Protein AF-A0A531JEF7-F1 (afdb_monomer)

Radius of gyration: 20.05 Å; Cα contacts (8 Å, |Δi|>4): 48; chains: 1; bounding box: 40×39×53 Å

pLDDT: mean 87.54, std 6.0, range [68.81, 95.94]

Structure (mmCIF, N/CA/C/O backbone):
data_AF-A0A531JEF7-F1
#
_entry.id   AF-A0A531JEF7-F1
#
loop_
_atom_site.group_PDB
_atom_site.id
_atom_site.type_symbol
_atom_site.label_atom_id
_atom_site.label_alt_id
_atom_site.label_comp_id
_atom_site.label_asym_id
_atom_site.label_entity_id
_atom_site.label_seq_id
_atom_site.pdbx_PDB_ins_code
_atom_site.Cartn_x
_atom_site.Cartn_y
_atom_site.Cartn_z
_atom_site.occupancy
_atom_site.B_iso_or_equiv
_atom_site.auth_seq_id
_atom_site.auth_comp_id
_atom_site.auth_asym_id
_atom_site.auth_atom_id
_atom_site.pdbx_PDB_model_num
ATOM 1 N N . ALA A 1 1 ? 10.998 -17.006 10.358 1.00 68.81 1 ALA A N 1
ATOM 2 C CA . ALA A 1 1 ? 11.326 -17.103 8.916 1.00 68.81 1 ALA A CA 1
ATOM 3 C C . ALA A 1 1 ? 11.883 -18.478 8.525 1.00 68.81 1 ALA A C 1
ATOM 5 O O . ALA A 1 1 ? 11.243 -19.168 7.750 1.00 68.81 1 ALA A O 1
ATOM 6 N N . TRP A 1 2 ? 13.007 -18.945 9.084 1.00 76.06 2 TRP A N 1
ATOM 7 C CA . TRP A 1 2 ? 13.580 -20.248 8.691 1.00 76.06 2 TRP A CA 1
ATOM 8 C C . TRP A 1 2 ? 12.638 -21.450 8.933 1.00 76.06 2 TRP A C 1
ATOM 10 O O . TRP A 1 2 ? 12.487 -22.299 8.061 1.00 76.06 2 TRP A O 1
ATOM 20 N N . GLY A 1 3 ? 11.893 -21.456 10.048 1.00 79.69 3 GLY A N 1
ATOM 21 C CA . GLY A 1 3 ? 10.899 -22.501 10.338 1.00 79.69 3 GLY A CA 1
ATOM 22 C C . GLY A 1 3 ? 9.720 -22.566 9.354 1.00 79.69 3 GLY A C 1
ATOM 23 O O . GLY A 1 3 ? 9.221 -23.651 9.081 1.00 79.69 3 GLY A O 1
ATOM 24 N N . THR A 1 4 ? 9.299 -21.439 8.762 1.00 82.94 4 THR A N 1
ATOM 25 C CA . THR A 1 4 ? 8.241 -21.447 7.734 1.00 82.94 4 THR A CA 1
ATOM 26 C C . THR A 1 4 ? 8.761 -21.961 6.394 1.00 82.94 4 THR A C 1
ATOM 28 O O . THR A 1 4 ? 8.029 -22.662 5.707 1.00 82.94 4 THR A O 1
ATOM 31 N N . ALA A 1 5 ? 10.028 -21.695 6.049 1.00 78.00 5 ALA A N 1
ATOM 32 C CA . ALA A 1 5 ? 10.642 -22.253 4.840 1.00 78.00 5 ALA A CA 1
ATOM 33 C C . ALA A 1 5 ? 10.749 -23.783 4.891 1.00 78.00 5 ALA A C 1
ATOM 35 O O . ALA A 1 5 ? 10.458 -24.444 3.899 1.00 78.00 5 ALA A O 1
ATOM 36 N N . LEU A 1 6 ? 11.093 -24.350 6.053 1.00 83.44 6 LEU A N 1
ATOM 37 C CA . LEU A 1 6 ? 11.105 -25.805 6.260 1.00 83.44 6 LEU A CA 1
ATOM 38 C C . LEU A 1 6 ? 9.705 -26.430 6.140 1.00 83.44 6 LEU A C 1
ATOM 40 O O . LEU A 1 6 ? 9.577 -27.583 5.744 1.00 83.44 6 LEU A O 1
ATOM 44 N N . ALA A 1 7 ? 8.659 -25.659 6.446 1.00 85.94 7 ALA A N 1
ATOM 45 C CA . ALA A 1 7 ? 7.262 -26.067 6.325 1.00 85.94 7 ALA A CA 1
ATOM 46 C C . ALA A 1 7 ? 6.657 -25.819 4.925 1.00 85.94 7 ALA A C 1
ATOM 48 O O . ALA A 1 7 ? 5.459 -26.018 4.741 1.00 85.94 7 ALA A O 1
ATOM 49 N N . GLY A 1 8 ? 7.447 -25.352 3.946 1.00 84.94 8 GLY A N 1
ATOM 50 C CA . GLY A 1 8 ? 6.966 -25.027 2.595 1.00 84.94 8 GLY A CA 1
ATOM 51 C C . GLY A 1 8 ? 6.112 -23.754 2.507 1.00 84.94 8 GLY A C 1
ATOM 52 O O . GLY A 1 8 ? 5.458 -23.513 1.496 1.00 84.94 8 GLY A O 1
ATOM 53 N N . LEU A 1 9 ? 6.104 -22.929 3.556 1.00 86.69 9 LEU A N 1
ATOM 54 C CA . LEU A 1 9 ? 5.326 -21.693 3.639 1.00 86.69 9 LEU A CA 1
ATOM 55 C C . LEU A 1 9 ? 6.165 -20.478 3.196 1.00 86.69 9 LEU A C 1
ATOM 57 O O . LEU A 1 9 ? 7.391 -20.479 3.362 1.00 86.69 9 LEU A O 1
ATOM 61 N N . PRO A 1 10 ? 5.536 -19.392 2.697 1.00 90.38 10 PRO A N 1
ATOM 62 C CA . PRO A 1 10 ? 6.256 -18.192 2.285 1.00 90.38 10 PRO A CA 1
ATOM 63 C C . PRO A 1 10 ? 7.115 -17.622 3.417 1.00 90.38 10 PRO A C 1
ATOM 65 O O . PRO A 1 10 ? 6.643 -17.419 4.536 1.00 90.38 10 PRO A O 1
ATOM 68 N N . MET A 1 11 ? 8.367 -17.273 3.116 1.00 88.81 11 MET A N 1
ATOM 69 C CA . MET A 1 11 ? 9.278 -16.634 4.078 1.00 88.81 11 MET A CA 1
ATOM 70 C C . MET A 1 11 ? 8.690 -15.354 4.695 1.00 88.81 11 MET A C 1
ATOM 72 O O . MET A 1 11 ? 8.932 -15.071 5.870 1.00 88.81 11 MET A O 1
ATOM 76 N N . ALA A 1 12 ? 7.863 -14.629 3.933 1.00 88.19 12 ALA A N 1
ATOM 77 C CA . ALA A 1 12 ? 7.143 -13.444 4.394 1.00 88.19 12 ALA A CA 1
ATOM 78 C C . ALA A 1 12 ? 6.217 -13.732 5.590 1.00 88.19 12 ALA A C 1
ATOM 80 O O . ALA A 1 12 ? 6.169 -12.939 6.527 1.00 88.19 12 ALA A O 1
ATOM 81 N N . LEU A 1 13 ? 5.551 -14.894 5.618 1.00 88.25 13 LEU A N 1
ATOM 82 C CA . LEU A 1 13 ? 4.690 -15.301 6.733 1.00 88.25 13 LEU A CA 1
ATOM 83 C C . LEU A 1 13 ? 5.503 -15.476 8.022 1.00 88.25 13 LEU A C 1
ATOM 85 O O . LEU A 1 13 ? 5.105 -15.021 9.092 1.00 88.25 13 LEU A O 1
ATOM 89 N N . GLY A 1 14 ? 6.685 -16.087 7.919 1.00 88.81 14 GLY A N 1
ATOM 90 C CA . GLY A 1 14 ? 7.574 -16.278 9.061 1.00 88.81 14 GLY A CA 1
ATOM 91 C C . GLY A 1 14 ? 8.260 -15.001 9.548 1.00 88.81 14 GLY A C 1
ATOM 92 O O . GLY A 1 14 ? 8.764 -15.000 10.670 1.00 88.81 14 GLY A O 1
ATOM 93 N N . ALA A 1 15 ? 8.334 -13.953 8.725 1.00 89.38 15 ALA A N 1
ATOM 94 C CA . ALA A 1 15 ? 8.770 -12.618 9.134 1.00 89.38 15 ALA A CA 1
ATOM 95 C C . ALA A 1 15 ? 7.622 -11.841 9.801 1.00 89.38 15 ALA A C 1
ATOM 97 O O . ALA A 1 15 ? 7.820 -11.230 10.849 1.00 89.38 15 ALA A O 1
ATOM 98 N N . PHE A 1 16 ? 6.407 -11.945 9.254 1.00 89.25 16 PHE A N 1
ATOM 99 C CA . PHE A 1 16 ? 5.193 -11.382 9.844 1.00 89.25 16 PHE A CA 1
ATOM 100 C C . PHE A 1 16 ? 4.929 -11.931 11.253 1.00 89.25 16 PHE A C 1
ATOM 102 O O . PHE A 1 16 ? 4.719 -11.160 12.186 1.00 89.25 16 PHE A O 1
ATOM 109 N N . LEU A 1 17 ? 5.028 -13.252 11.437 1.00 89.88 17 LEU A N 1
ATOM 110 C CA . LEU A 1 17 ? 4.825 -13.890 12.739 1.00 89.88 17 LEU A CA 1
ATOM 111 C C . LEU A 1 17 ? 5.865 -13.443 13.780 1.00 89.88 17 LEU A C 1
ATOM 113 O O . LEU A 1 17 ? 5.511 -13.178 14.924 1.00 89.88 17 LEU A O 1
ATOM 117 N N . ALA A 1 18 ? 7.133 -13.303 13.382 1.00 88.44 18 ALA A N 1
ATOM 118 C CA . ALA A 1 18 ? 8.172 -12.769 14.263 1.00 88.44 18 ALA A CA 1
ATOM 119 C C . ALA A 1 18 ? 7.847 -11.329 14.698 1.00 88.44 18 ALA A C 1
ATOM 121 O O . ALA A 1 18 ? 7.966 -10.999 15.876 1.00 88.44 18 ALA A O 1
ATOM 122 N N . GLY A 1 19 ? 7.360 -10.502 13.768 1.00 86.75 19 GLY A N 1
ATOM 123 C CA . GLY A 1 19 ? 6.875 -9.154 14.064 1.00 86.75 19 GLY A CA 1
ATOM 124 C C . GLY A 1 19 ? 5.711 -9.138 15.059 1.00 86.75 19 GLY A C 1
ATOM 125 O O . GLY A 1 19 ? 5.724 -8.332 15.984 1.00 86.75 19 GLY A O 1
ATOM 126 N N . LEU A 1 20 ? 4.745 -10.056 14.928 1.00 89.06 20 LEU A N 1
ATOM 127 C CA . LEU A 1 20 ? 3.636 -10.199 15.881 1.00 89.06 20 LEU A CA 1
ATOM 128 C C . LEU A 1 20 ? 4.118 -10.573 17.288 1.00 89.06 20 LEU A C 1
ATOM 130 O O . LEU A 1 20 ? 3.641 -10.001 18.265 1.00 89.06 20 LEU A O 1
ATOM 134 N N . MET A 1 21 ? 5.077 -11.496 17.398 1.00 88.06 21 MET A N 1
ATOM 135 C CA . MET A 1 21 ? 5.645 -11.877 18.695 1.00 88.06 21 MET A CA 1
ATOM 136 C C . MET A 1 21 ? 6.394 -10.712 19.354 1.00 88.06 21 MET A C 1
ATOM 138 O O . MET A 1 21 ? 6.258 -10.495 20.554 1.00 88.06 21 MET A O 1
ATOM 142 N N . LEU A 1 22 ? 7.141 -9.928 18.571 1.00 85.94 22 LEU A N 1
ATOM 143 C CA . LEU A 1 22 ? 7.885 -8.759 19.053 1.00 85.94 22 LEU A CA 1
ATOM 144 C C . LEU A 1 22 ? 6.960 -7.598 19.448 1.00 85.94 22 LEU A C 1
ATOM 146 O O . LEU A 1 22 ? 7.253 -6.875 20.403 1.00 85.94 22 LEU A O 1
ATOM 150 N N . ALA A 1 23 ? 5.823 -7.443 18.763 1.00 83.44 23 ALA A N 1
ATOM 151 C CA . ALA A 1 23 ? 4.853 -6.382 19.022 1.00 83.44 23 ALA A CA 1
ATOM 152 C C . ALA A 1 23 ? 4.213 -6.460 20.422 1.00 83.44 23 ALA A C 1
ATOM 154 O O . ALA A 1 23 ? 3.787 -5.435 20.946 1.00 83.44 23 ALA A O 1
ATOM 155 N N . GLY A 1 24 ? 4.160 -7.642 21.042 1.00 80.25 24 GLY A N 1
ATOM 156 C CA . GLY A 1 24 ? 3.622 -7.829 22.396 1.00 80.25 24 GLY A CA 1
ATOM 157 C C . GLY A 1 24 ? 4.616 -7.571 23.533 1.00 80.25 24 GLY A C 1
ATOM 158 O O . GLY A 1 24 ? 4.244 -7.703 24.694 1.00 80.25 24 GLY A O 1
ATOM 159 N N . THR A 1 25 ? 5.874 -7.244 23.227 1.00 88.50 25 THR A N 1
ATOM 160 C CA . THR A 1 25 ? 6.937 -7.099 24.235 1.00 88.50 25 THR A CA 1
ATOM 161 C C . THR A 1 25 ? 7.099 -5.654 24.716 1.00 88.50 25 THR A C 1
ATOM 163 O O . THR A 1 25 ? 6.749 -4.704 24.012 1.00 88.50 25 THR A O 1
ATOM 166 N N . GLU A 1 26 ? 7.708 -5.479 25.892 1.00 84.81 26 GLU A N 1
ATOM 167 C CA . GLU A 1 26 ? 8.114 -4.173 26.451 1.00 84.81 26 GLU A CA 1
ATOM 168 C C . GLU A 1 26 ? 8.987 -3.362 25.466 1.00 84.81 26 GLU A C 1
ATOM 170 O O . GLU A 1 26 ? 8.962 -2.132 25.451 1.00 84.81 26 GLU A O 1
ATOM 175 N N . TYR A 1 27 ? 9.703 -4.051 24.570 1.00 82.94 27 TYR A N 1
ATOM 176 C CA . TYR A 1 27 ? 10.592 -3.466 23.565 1.00 82.94 27 TYR A CA 1
ATOM 177 C C . TYR A 1 27 ? 9.881 -2.966 22.300 1.00 82.94 27 TYR A C 1
ATOM 179 O O . TYR A 1 27 ? 10.541 -2.415 21.419 1.00 82.94 27 TYR A O 1
ATOM 187 N N . ARG A 1 28 ? 8.549 -3.097 22.187 1.00 83.19 28 ARG A N 1
ATOM 188 C CA . ARG A 1 28 ? 7.769 -2.661 21.010 1.00 83.19 28 ARG A CA 1
ATOM 189 C C . ARG A 1 28 ? 8.139 -1.253 20.536 1.00 83.19 28 ARG A C 1
ATOM 191 O O . ARG A 1 28 ? 8.329 -1.045 19.343 1.00 83.19 28 ARG A O 1
ATOM 198 N N . HIS A 1 29 ? 8.219 -0.293 21.458 1.00 84.62 29 HIS A N 1
ATOM 199 C CA . HIS A 1 29 ? 8.468 1.109 21.108 1.00 84.62 29 HIS A CA 1
ATOM 200 C C . HIS A 1 29 ? 9.887 1.340 20.580 1.00 84.62 29 HIS A C 1
ATOM 202 O O . HIS A 1 29 ? 10.064 2.120 19.646 1.00 84.62 29 HIS A O 1
ATOM 208 N N . GLN A 1 30 ? 10.880 0.647 21.144 1.00 86.69 30 GLN A N 1
ATOM 209 C CA . GLN A 1 30 ? 12.266 0.706 20.670 1.00 86.69 30 GLN A CA 1
ATOM 210 C C . GLN A 1 30 ? 12.383 0.071 19.283 1.00 86.69 30 GLN A C 1
ATOM 212 O O . GLN A 1 30 ? 12.869 0.706 18.355 1.00 86.69 30 GLN A O 1
ATOM 217 N N . ILE A 1 31 ? 11.799 -1.11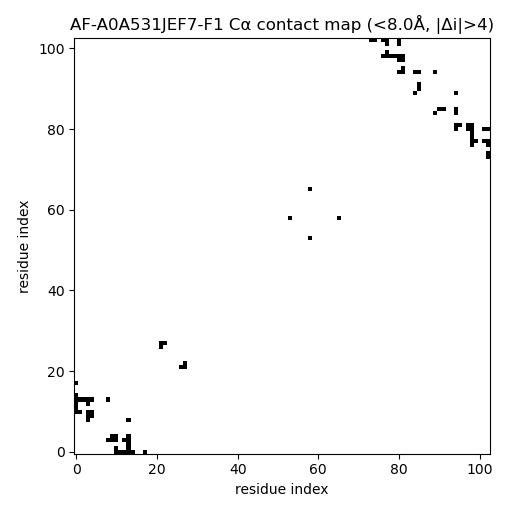4 19.099 1.00 86.56 31 ILE A N 1
ATOM 218 C CA . ILE A 1 31 ? 11.774 -1.807 17.806 1.00 86.56 31 ILE A CA 1
ATOM 219 C C . ILE A 1 31 ? 11.064 -0.964 16.736 1.00 86.56 31 ILE A C 1
ATOM 221 O O . ILE A 1 31 ? 11.502 -0.900 15.590 1.00 86.56 31 ILE A O 1
ATOM 225 N N . GLU A 1 32 ? 9.970 -0.285 17.084 1.00 85.44 32 GLU A N 1
ATOM 226 C CA . GLU A 1 32 ? 9.282 0.604 16.149 1.00 85.44 32 GLU A CA 1
ATOM 227 C C . GLU A 1 32 ? 10.156 1.801 15.752 1.00 85.44 32 GLU A C 1
ATOM 229 O O . GLU A 1 32 ? 10.186 2.165 14.576 1.00 85.44 32 GLU A O 1
ATOM 234 N N . ALA A 1 33 ? 10.867 2.414 16.704 1.00 89.12 33 ALA A N 1
ATOM 235 C CA . ALA A 1 33 ? 11.804 3.501 16.422 1.00 89.12 33 ALA A CA 1
ATOM 236 C C . ALA A 1 33 ? 12.939 3.048 15.487 1.00 89.12 33 ALA A C 1
ATOM 238 O O . ALA A 1 33 ? 13.252 3.760 14.533 1.00 89.12 33 ALA A O 1
ATOM 239 N N . ASP A 1 34 ? 13.459 1.838 15.687 1.00 89.75 34 ASP A N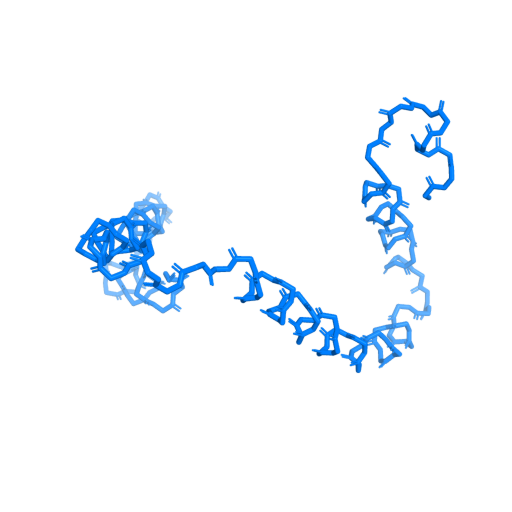 1
ATOM 240 C CA . ASP A 1 34 ? 14.551 1.274 14.890 1.00 89.75 34 ASP A CA 1
ATOM 241 C C . ASP A 1 34 ? 14.110 0.862 13.472 1.00 89.75 34 ASP A C 1
ATOM 243 O O . ASP A 1 34 ? 14.865 1.002 12.509 1.00 89.75 34 ASP A O 1
ATOM 247 N N . ILE A 1 35 ? 12.869 0.386 13.297 1.0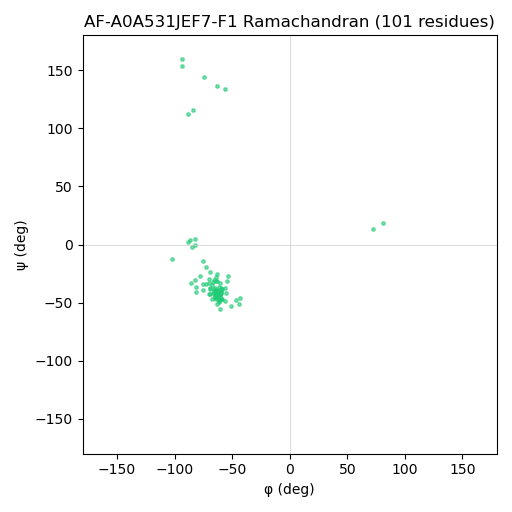0 88.88 35 ILE A N 1
ATOM 248 C CA . ILE A 1 35 ? 12.341 -0.057 11.989 1.00 88.88 35 ILE A CA 1
ATOM 249 C C . ILE A 1 35 ? 11.829 1.109 11.133 1.00 88.88 35 ILE A C 1
ATOM 251 O O . ILE A 1 35 ? 11.880 1.035 9.900 1.00 88.88 35 ILE A O 1
ATOM 255 N N . ARG A 1 36 ? 11.325 2.190 11.746 1.00 88.62 36 ARG A N 1
ATOM 256 C CA . ARG A 1 36 ? 10.853 3.396 11.035 1.00 88.62 36 ARG A CA 1
ATOM 257 C C . ARG A 1 36 ? 11.790 3.860 9.905 1.00 88.62 36 ARG A C 1
ATOM 259 O O . ARG A 1 36 ? 11.280 4.023 8.794 1.00 88.62 36 ARG A O 1
ATOM 266 N N . PRO A 1 37 ? 13.112 4.038 10.112 1.00 88.44 37 PRO A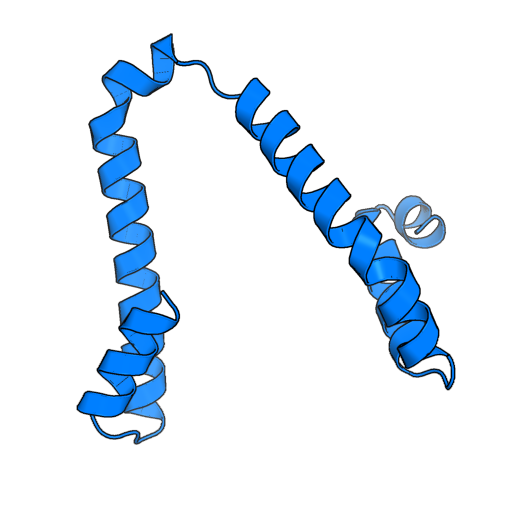 N 1
ATOM 267 C CA . PRO A 1 37 ? 14.014 4.470 9.042 1.00 88.44 37 PRO A CA 1
ATOM 268 C C . PRO A 1 37 ? 14.135 3.438 7.911 1.00 88.44 37 PRO A C 1
ATOM 270 O O . PRO A 1 37 ? 14.146 3.802 6.736 1.00 88.44 37 PRO A O 1
ATOM 273 N N . VAL A 1 38 ? 14.143 2.142 8.237 1.00 91.06 38 VAL A N 1
ATOM 274 C CA . VAL A 1 38 ? 14.257 1.059 7.247 1.00 91.06 38 VAL A CA 1
ATOM 275 C C . VAL A 1 38 ? 13.019 0.982 6.356 1.00 91.06 38 VAL A C 1
ATOM 277 O O . VAL A 1 38 ? 13.137 0.707 5.163 1.00 91.06 38 VAL A O 1
ATOM 280 N N . ARG A 1 39 ? 11.828 1.276 6.891 1.00 89.62 39 ARG A N 1
ATOM 281 C CA . ARG A 1 39 ? 10.576 1.266 6.117 1.00 89.62 39 ARG A CA 1
ATOM 282 C C . ARG A 1 39 ? 10.647 2.179 4.892 1.00 89.62 39 ARG A C 1
ATOM 284 O O . ARG A 1 39 ? 10.192 1.782 3.824 1.00 89.62 39 ARG A O 1
ATOM 291 N N . GLY A 1 40 ? 11.232 3.369 5.038 1.00 90.69 40 GLY A N 1
ATOM 292 C CA . GLY A 1 40 ? 11.408 4.306 3.927 1.00 90.69 40 GLY A CA 1
ATOM 293 C C . GLY A 1 40 ? 12.344 3.758 2.849 1.00 90.69 40 GLY A C 1
ATOM 294 O O . GLY A 1 40 ? 12.015 3.798 1.666 1.00 90.69 40 GLY A O 1
ATOM 295 N N . VAL A 1 41 ? 13.471 3.171 3.262 1.00 94.81 41 VAL A N 1
ATOM 296 C CA . VAL A 1 41 ? 14.448 2.556 2.346 1.00 94.81 41 VAL A CA 1
ATOM 297 C C . VAL A 1 41 ? 13.840 1.365 1.603 1.00 94.81 41 VAL A C 1
ATOM 299 O O . VAL A 1 41 ? 13.983 1.267 0.388 1.00 94.81 41 VAL A O 1
ATOM 302 N N . LEU A 1 42 ? 13.120 0.484 2.305 1.00 93.12 42 LEU A N 1
ATOM 303 C CA . LEU A 1 42 ? 12.448 -0.671 1.703 1.00 93.12 42 LEU A CA 1
A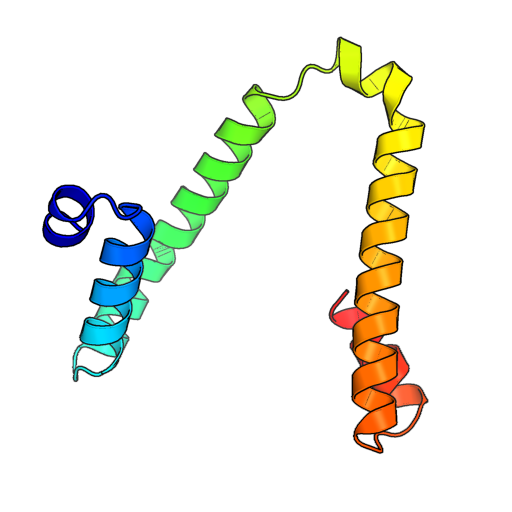TOM 304 C C . LEU A 1 42 ? 11.372 -0.250 0.702 1.00 93.12 42 LEU A C 1
ATOM 306 O O . LEU A 1 42 ? 11.265 -0.854 -0.362 1.00 93.12 42 LEU A O 1
ATOM 310 N N . LEU A 1 43 ? 10.603 0.795 1.017 1.00 93.88 43 LEU A N 1
ATOM 311 C CA . LEU A 1 43 ? 9.610 1.349 0.101 1.00 93.88 43 LEU A CA 1
ATOM 312 C C . LEU A 1 43 ? 10.279 1.931 -1.154 1.00 93.88 43 LEU A C 1
ATOM 314 O O . LEU A 1 43 ? 9.836 1.660 -2.267 1.00 93.88 43 LEU A O 1
ATOM 318 N N . GLY A 1 44 ? 11.382 2.668 -0.987 1.00 94.19 44 GLY A N 1
ATOM 319 C CA . GLY A 1 44 ? 12.184 3.168 -2.104 1.00 94.19 44 GLY A CA 1
ATOM 320 C C . GLY A 1 44 ? 12.729 2.038 -2.980 1.00 94.19 44 GLY A C 1
ATOM 321 O O . GLY A 1 44 ? 12.572 2.070 -4.196 1.00 94.19 44 GLY A O 1
ATOM 322 N N . LEU A 1 45 ? 13.296 0.995 -2.370 1.00 94.62 45 LEU A N 1
ATOM 323 C CA . LEU A 1 45 ? 13.817 -0.173 -3.082 1.00 94.62 45 LEU A CA 1
ATOM 324 C C . LEU A 1 45 ? 12.716 -0.940 -3.828 1.00 94.62 45 LEU A C 1
ATOM 326 O O . LEU A 1 45 ? 12.938 -1.397 -4.949 1.00 94.62 45 LEU A O 1
ATOM 330 N N . PHE A 1 46 ? 11.530 -1.061 -3.230 1.00 92.50 46 PHE A N 1
ATOM 331 C CA . PHE A 1 46 ? 10.362 -1.665 -3.864 1.00 92.50 46 PHE A CA 1
ATOM 332 C C . PHE A 1 46 ? 9.941 -0.883 -5.112 1.00 92.50 46 PHE A C 1
ATOM 334 O O . PHE A 1 46 ? 9.755 -1.480 -6.171 1.00 92.50 46 PHE A O 1
ATOM 341 N N . PHE A 1 47 ? 9.865 0.448 -5.017 1.00 93.56 47 PHE A N 1
ATOM 342 C CA . PHE A 1 47 ? 9.530 1.293 -6.162 1.00 93.56 47 PHE A CA 1
ATOM 343 C C . PHE A 1 47 ? 10.596 1.272 -7.255 1.00 93.56 47 PHE A C 1
ATOM 345 O O . PHE A 1 47 ? 10.237 1.199 -8.425 1.00 93.56 47 PHE A O 1
ATOM 352 N N . ILE A 1 48 ? 11.884 1.281 -6.900 1.00 94.75 48 ILE A N 1
ATOM 353 C CA . ILE A 1 48 ? 12.971 1.140 -7.879 1.00 94.75 48 ILE A CA 1
ATOM 354 C C . ILE A 1 48 ? 12.860 -0.209 -8.588 1.00 94.75 48 ILE A C 1
ATOM 356 O O . ILE A 1 48 ? 12.882 -0.257 -9.813 1.00 94.75 48 ILE A O 1
ATOM 360 N N . SER A 1 49 ? 12.686 -1.293 -7.826 1.00 93.38 49 SER A N 1
ATOM 361 C CA . SER A 1 49 ? 12.601 -2.642 -8.385 1.00 93.38 49 SER A CA 1
ATOM 362 C C . SER A 1 49 ? 11.416 -2.759 -9.337 1.00 93.38 49 SER A C 1
ATOM 364 O O . SER A 1 49 ? 11.615 -3.064 -10.503 1.00 93.38 49 SER A O 1
ATOM 366 N N . ILE A 1 50 ? 10.195 -2.444 -8.893 1.00 91.69 50 ILE A N 1
ATOM 367 C CA . ILE A 1 50 ? 9.009 -2.517 -9.759 1.00 91.69 50 ILE A CA 1
ATOM 368 C C . ILE A 1 50 ? 9.123 -1.553 -10.939 1.00 91.69 50 ILE A C 1
ATOM 370 O O . ILE A 1 50 ? 8.787 -1.936 -12.053 1.00 91.69 50 ILE A O 1
ATOM 374 N N . GLY A 1 51 ? 9.634 -0.339 -10.724 1.00 89.75 51 GLY A N 1
ATOM 375 C CA . GLY A 1 51 ? 9.837 0.643 -11.786 1.00 89.75 51 GLY A CA 1
ATOM 376 C C . GLY A 1 51 ? 10.782 0.145 -12.879 1.00 89.75 51 GLY A C 1
ATOM 377 O O . GLY A 1 51 ? 10.516 0.369 -14.054 1.00 89.75 51 GLY A O 1
ATOM 378 N N . MET A 1 52 ? 11.832 -0.597 -12.519 1.00 91.69 52 MET A N 1
ATOM 379 C CA . MET A 1 52 ? 12.742 -1.221 -13.484 1.00 91.69 52 MET A CA 1
ATOM 380 C C . MET A 1 52 ? 12.105 -2.366 -14.282 1.00 91.69 52 MET A C 1
ATOM 382 O O . MET A 1 52 ? 12.577 -2.664 -15.375 1.00 91.69 52 MET A O 1
ATOM 386 N N . LEU A 1 53 ? 11.056 -3.012 -13.762 1.00 90.69 53 LEU A N 1
ATOM 387 C CA . LEU A 1 53 ? 10.301 -4.026 -14.508 1.00 90.69 53 LEU A CA 1
ATOM 388 C C . LEU A 1 53 ? 9.365 -3.408 -15.564 1.00 90.69 53 LEU A C 1
ATOM 390 O O . LEU A 1 53 ? 8.854 -4.135 -16.414 1.00 90.69 53 LEU A O 1
ATOM 394 N N . VAL A 1 54 ? 9.105 -2.097 -15.511 1.00 89.69 54 VAL A N 1
ATOM 395 C CA . VAL A 1 54 ? 8.168 -1.426 -16.420 1.00 89.69 54 VAL A CA 1
ATOM 396 C C . VAL A 1 54 ? 8.855 -1.062 -17.738 1.00 89.69 54 VAL A C 1
ATOM 398 O O . VAL A 1 54 ? 9.734 -0.205 -17.780 1.00 89.69 54 VAL A O 1
ATOM 401 N N . ASP A 1 55 ? 8.393 -1.663 -18.837 1.00 90.44 55 ASP A N 1
ATOM 402 C CA . ASP A 1 55 ? 8.805 -1.294 -20.195 1.00 90.44 55 ASP A CA 1
ATOM 403 C C . ASP A 1 55 ? 7.916 -0.170 -20.754 1.00 90.44 55 ASP A C 1
ATOM 405 O O . ASP A 1 55 ? 6.727 -0.358 -21.035 1.00 90.44 55 ASP A O 1
ATOM 409 N N . VAL A 1 56 ? 8.507 1.012 -20.949 1.00 86.69 56 VAL A N 1
ATOM 410 C CA . VAL A 1 56 ? 7.816 2.207 -21.462 1.00 86.69 56 VAL A CA 1
ATOM 411 C C . VAL A 1 56 ? 7.229 1.974 -22.860 1.00 86.69 56 VAL A C 1
ATOM 413 O O . VAL A 1 56 ? 6.150 2.489 -23.159 1.00 86.69 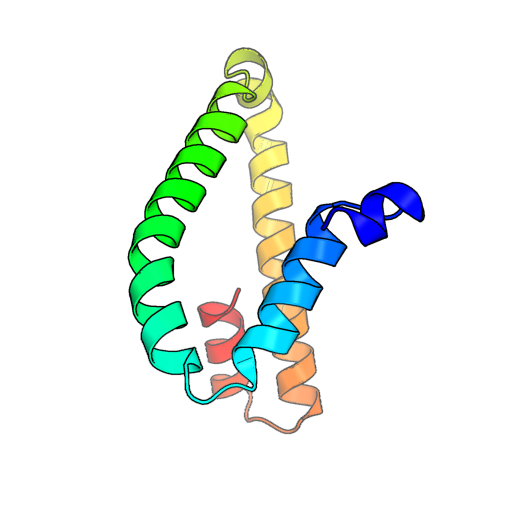56 VAL A O 1
ATOM 416 N N . GLY A 1 57 ? 7.886 1.164 -23.698 1.00 90.56 57 GLY A N 1
ATOM 417 C CA . GLY A 1 57 ? 7.422 0.845 -25.049 1.00 90.56 57 GLY A CA 1
ATOM 418 C C . GLY A 1 57 ? 6.116 0.048 -25.061 1.00 90.56 57 GLY A C 1
ATOM 419 O O . GLY A 1 57 ? 5.293 0.231 -25.957 1.00 90.56 57 GLY A O 1
ATOM 420 N N . VAL A 1 58 ? 5.886 -0.777 -24.036 1.00 87.69 58 VAL A N 1
ATOM 421 C CA . VAL A 1 58 ? 4.642 -1.544 -23.851 1.00 87.69 58 VAL A CA 1
ATOM 422 C C . VAL A 1 58 ? 3.576 -0.716 -23.126 1.00 87.69 58 VAL A C 1
ATOM 424 O O . VAL A 1 58 ? 2.386 -0.849 -23.409 1.00 87.69 58 VAL A O 1
ATOM 427 N N . VAL A 1 59 ? 3.979 0.175 -22.217 1.00 89.25 59 VAL A N 1
ATOM 428 C CA . VAL A 1 59 ? 3.051 1.017 -21.444 1.00 89.25 59 VAL A CA 1
ATOM 429 C C . VAL A 1 59 ? 2.351 2.063 -22.304 1.00 89.25 59 VAL A C 1
ATOM 431 O O . VAL A 1 59 ? 1.152 2.258 -22.140 1.00 89.25 59 VAL A O 1
ATOM 434 N N . LEU A 1 60 ? 3.061 2.725 -23.221 1.00 90.50 60 LEU A N 1
ATOM 435 C CA . LEU A 1 60 ? 2.503 3.774 -24.088 1.00 90.50 60 LEU A CA 1
ATOM 436 C C . LEU A 1 60 ? 1.216 3.356 -24.829 1.00 90.50 60 LEU A C 1
ATOM 438 O O . LEU A 1 60 ? 0.216 4.065 -24.703 1.00 90.50 60 LEU A O 1
ATOM 442 N N . PRO A 1 61 ? 1.178 2.223 -25.559 1.00 92.75 61 PRO A N 1
ATOM 443 C CA . PRO A 1 61 ? -0.042 1.784 -26.236 1.00 92.75 61 PRO A CA 1
ATOM 444 C C . PRO A 1 61 ? -1.127 1.303 -25.262 1.00 92.75 61 PRO A C 1
ATOM 446 O O . PRO A 1 61 ? -2.310 1.459 -25.547 1.00 92.75 61 PRO A O 1
ATOM 449 N N . LEU A 1 62 ? -0.753 0.751 -24.101 1.00 92.75 62 LEU A N 1
ATOM 450 C CA . LEU A 1 62 ? -1.698 0.266 -23.087 1.00 92.75 62 LEU A CA 1
ATOM 451 C C . LEU A 1 62 ? -2.117 1.345 -22.080 1.00 92.75 62 LEU A C 1
ATOM 453 O O . LEU A 1 62 ? -2.892 1.057 -21.167 1.00 92.75 62 LEU A O 1
ATOM 457 N N . LEU A 1 63 ? -1.650 2.585 -22.233 1.00 91.69 63 LEU A N 1
ATOM 458 C CA . LEU A 1 63 ? -1.827 3.642 -21.240 1.00 91.69 63 LEU A CA 1
ATOM 459 C C . LEU A 1 63 ? -3.304 3.880 -20.911 1.00 91.69 63 LEU A C 1
ATOM 461 O O . LEU A 1 63 ? -3.660 4.071 -19.750 1.00 91.69 63 LEU A O 1
ATOM 465 N N . HIS A 1 64 ? -4.176 3.793 -21.918 1.00 93.12 64 HIS A N 1
ATOM 466 C CA . HIS A 1 64 ? -5.617 3.924 -21.723 1.00 93.12 64 HIS A CA 1
ATOM 467 C C . HIS A 1 64 ? -6.204 2.781 -20.877 1.00 93.12 64 HIS A C 1
ATOM 469 O O . HIS A 1 64 ? -7.068 3.024 -20.039 1.00 93.12 64 HIS A O 1
ATOM 475 N N . TRP A 1 65 ? -5.729 1.544 -21.055 1.00 94.62 65 TRP A N 1
ATOM 476 C CA . TRP A 1 65 ? -6.155 0.392 -20.259 1.00 94.62 65 TRP A CA 1
ATOM 477 C C . TRP A 1 65 ? -5.641 0.493 -18.830 1.00 94.62 65 TRP A C 1
ATOM 479 O O . TRP A 1 65 ? -6.397 0.251 -17.895 1.00 94.62 65 TRP A O 1
ATOM 489 N N . ILE A 1 66 ? -4.384 0.902 -18.657 1.00 92.56 66 ILE A N 1
ATOM 490 C CA . ILE A 1 66 ? -3.778 1.116 -17.341 1.00 92.56 66 ILE A CA 1
ATOM 491 C C . ILE A 1 66 ? -4.567 2.180 -16.573 1.00 92.56 66 ILE A C 1
ATOM 493 O O . ILE A 1 66 ? -4.940 1.955 -15.423 1.00 92.56 66 ILE A O 1
ATOM 497 N N . LEU A 1 67 ? -4.885 3.306 -17.220 1.00 94.19 67 LEU A N 1
ATOM 498 C CA . LEU A 1 67 ? -5.679 4.372 -16.616 1.00 94.19 67 LEU A CA 1
ATOM 499 C C . LEU A 1 67 ? -7.094 3.895 -16.267 1.00 94.19 67 LEU A C 1
ATOM 501 O O . LEU A 1 67 ? -7.571 4.161 -15.166 1.00 94.19 67 LEU A O 1
ATOM 505 N N . LEU A 1 68 ? -7.750 3.161 -17.169 1.00 95.94 68 LEU A N 1
ATOM 506 C CA . LEU A 1 68 ? -9.087 2.617 -16.934 1.00 95.94 68 LEU A CA 1
ATOM 507 C C . LEU A 1 68 ? -9.098 1.673 -15.729 1.00 95.94 68 LEU A C 1
ATOM 509 O O . LEU A 1 68 ? -9.950 1.816 -14.857 1.00 95.94 68 LEU A O 1
ATOM 513 N N . VAL A 1 69 ? -8.141 0.746 -15.648 1.00 95.31 69 VAL A N 1
ATOM 514 C CA . VAL A 1 69 ? -8.025 -0.194 -14.524 1.00 95.31 69 VAL A CA 1
ATOM 515 C C . VAL A 1 69 ? -7.709 0.543 -13.224 1.00 95.31 69 VAL A C 1
ATOM 517 O O . VAL A 1 69 ? -8.309 0.233 -12.198 1.00 95.31 69 VAL A O 1
ATOM 520 N N . ALA A 1 70 ? -6.827 1.545 -13.253 1.00 94.06 70 ALA A N 1
ATOM 521 C CA . ALA A 1 70 ? -6.505 2.350 -12.078 1.00 94.06 70 ALA A CA 1
ATOM 522 C C . ALA A 1 70 ? -7.737 3.102 -11.549 1.00 94.06 70 ALA A C 1
ATOM 524 O O . ALA A 1 70 ? -8.061 3.003 -10.366 1.00 94.06 70 ALA A O 1
ATOM 525 N N . VAL A 1 71 ? -8.468 3.796 -12.427 1.00 94.94 71 VAL A N 1
ATOM 526 C CA . VAL A 1 71 ? -9.698 4.516 -12.061 1.00 94.94 71 VAL A CA 1
ATOM 527 C C . VAL A 1 71 ? -10.773 3.548 -11.574 1.00 94.94 71 VAL A C 1
ATOM 529 O O . VAL A 1 71 ? -11.407 3.810 -10.554 1.00 94.94 71 VAL A O 1
ATOM 532 N N . ALA A 1 72 ? -10.958 2.412 -12.251 1.00 95.56 72 ALA A N 1
ATOM 533 C CA . ALA A 1 72 ? -11.913 1.392 -11.835 1.00 95.56 72 ALA A CA 1
ATOM 534 C C . ALA A 1 72 ? -11.578 0.837 -10.443 1.00 95.56 72 ALA A C 1
ATOM 536 O O . ALA A 1 72 ? -12.471 0.694 -9.614 1.00 95.56 72 ALA A O 1
ATOM 537 N N . LEU A 1 73 ? -10.302 0.578 -10.151 1.00 94.50 73 LEU A N 1
ATOM 538 C CA . LEU A 1 73 ? -9.862 0.082 -8.848 1.00 94.50 73 LEU A CA 1
ATOM 539 C C . LEU A 1 73 ? -10.111 1.104 -7.729 1.00 94.50 73 LEU A C 1
ATOM 541 O O . LEU A 1 73 ? -10.646 0.739 -6.681 1.00 94.50 73 LEU A O 1
ATOM 545 N N . ILE A 1 74 ? -9.790 2.380 -7.967 1.00 92.56 74 ILE A N 1
ATOM 546 C CA . ILE A 1 74 ? -10.079 3.477 -7.028 1.00 92.56 74 ILE A CA 1
ATOM 547 C C . ILE A 1 74 ? -11.592 3.589 -6.799 1.00 92.56 74 ILE A C 1
ATOM 549 O O . ILE A 1 74 ? -12.040 3.651 -5.655 1.00 92.56 74 ILE A O 1
ATOM 553 N N . ALA A 1 75 ? -12.394 3.544 -7.866 1.00 91.94 75 ALA A N 1
ATOM 554 C CA . ALA A 1 75 ? -13.849 3.621 -7.779 1.00 91.94 75 ALA A CA 1
ATOM 555 C C . ALA A 1 75 ? -14.449 2.439 -7.003 1.00 91.94 75 ALA A C 1
ATOM 557 O O . ALA A 1 75 ? -15.302 2.641 -6.142 1.00 91.94 75 ALA A O 1
ATOM 558 N N . VAL A 1 76 ? -13.980 1.213 -7.254 1.00 94.19 76 VAL A N 1
ATOM 559 C CA . VAL A 1 76 ? -14.410 0.015 -6.517 1.00 94.19 76 VAL A CA 1
ATOM 560 C C . VAL A 1 76 ? -14.073 0.149 -5.035 1.00 94.19 76 VAL A C 1
ATOM 562 O O . VAL A 1 76 ? -14.933 -0.095 -4.191 1.00 94.19 76 VAL A O 1
ATOM 565 N N . LYS A 1 77 ? -12.855 0.582 -4.697 1.00 92.00 77 LYS A N 1
ATOM 566 C CA . LYS A 1 77 ? -12.445 0.788 -3.305 1.00 92.00 77 LYS A CA 1
ATOM 567 C C . LYS A 1 77 ? -13.295 1.863 -2.617 1.00 92.00 77 LYS A C 1
ATOM 569 O O . LYS A 1 77 ? -13.778 1.630 -1.511 1.00 92.00 77 LYS A O 1
ATOM 574 N N . ALA A 1 78 ? -13.545 2.988 -3.286 1.00 88.94 78 ALA A N 1
ATOM 575 C CA . ALA A 1 78 ? -14.408 4.052 -2.778 1.00 88.94 78 ALA A CA 1
ATOM 576 C C . ALA A 1 78 ? -15.847 3.563 -2.542 1.00 88.94 78 ALA A C 1
ATOM 578 O O . ALA A 1 78 ? -16.415 3.816 -1.481 1.00 88.94 78 ALA A O 1
ATOM 579 N N . LEU A 1 79 ? -16.421 2.820 -3.496 1.00 90.62 79 LEU A N 1
ATOM 580 C CA . LEU A 1 79 ? -17.767 2.246 -3.394 1.00 90.62 79 LEU A CA 1
ATOM 581 C C . LEU A 1 79 ? -17.875 1.215 -2.270 1.00 90.62 79 LEU A C 1
ATOM 583 O O . LEU A 1 79 ? -18.870 1.211 -1.550 1.00 90.62 79 LEU A O 1
ATOM 587 N N . LEU A 1 80 ? -16.857 0.370 -2.086 1.00 92.00 80 LEU A N 1
ATOM 588 C CA . LEU A 1 80 ? -16.811 -0.583 -0.976 1.00 92.00 80 LEU A CA 1
ATOM 589 C C . LEU A 1 80 ? -16.813 0.138 0.373 1.00 92.00 80 LEU A C 1
ATOM 591 O O . LEU A 1 80 ? -17.578 -0.235 1.259 1.00 92.00 80 LEU A O 1
ATOM 595 N N . ILE A 1 81 ? -16.006 1.191 0.523 1.00 89.12 81 ILE A N 1
ATOM 596 C CA . ILE A 1 81 ? -15.946 1.981 1.761 1.00 89.12 81 ILE A CA 1
ATOM 597 C C . ILE A 1 81 ? -17.278 2.698 2.003 1.00 89.12 81 ILE A C 1
ATOM 599 O O . ILE A 1 81 ? -17.823 2.619 3.100 1.00 89.12 81 ILE A O 1
ATOM 603 N N . LEU A 1 82 ? -17.846 3.327 0.974 1.00 87.44 82 LEU A N 1
ATOM 604 C CA . LEU A 1 82 ? -19.170 3.951 1.016 1.00 87.44 82 LEU A CA 1
ATOM 605 C C . LEU A 1 82 ? -20.270 2.964 1.434 1.00 87.44 82 LEU A C 1
ATOM 607 O O . LEU A 1 82 ? -21.074 3.265 2.320 1.00 87.44 82 LEU A O 1
ATOM 611 N N . GLY A 1 83 ? -20.298 1.782 0.817 1.00 88.88 83 GLY A N 1
ATOM 612 C CA . GLY A 1 83 ? -21.260 0.722 1.109 1.00 88.88 83 GLY A CA 1
ATOM 613 C C . GLY A 1 83 ? -21.124 0.192 2.534 1.00 88.88 83 GLY A C 1
ATOM 614 O O . GLY A 1 83 ? -22.120 0.052 3.238 1.00 88.88 83 GLY A O 1
ATOM 615 N N . LEU A 1 84 ? -19.893 -0.024 3.003 1.00 90.69 84 LEU A N 1
ATOM 616 C CA . LEU A 1 84 ? -19.634 -0.424 4.385 1.00 90.69 84 LEU A CA 1
ATOM 617 C C . LEU A 1 84 ? -20.075 0.671 5.363 1.00 90.69 84 LEU A C 1
ATOM 619 O O . LEU A 1 84 ? -20.853 0.398 6.270 1.00 90.69 84 LEU A O 1
ATOM 623 N N . CYS A 1 85 ? -19.651 1.922 5.166 1.00 88.62 85 CYS A N 1
ATOM 624 C CA . CYS A 1 85 ? -20.001 3.027 6.059 1.00 88.62 85 CYS A CA 1
ATOM 625 C C . CYS A 1 85 ? -21.518 3.252 6.154 1.00 88.62 85 CYS A C 1
ATOM 627 O O . CYS A 1 85 ? -22.044 3.469 7.245 1.00 88.62 85 CYS A O 1
ATOM 629 N N . THR A 1 86 ? -22.231 3.168 5.030 1.00 85.31 86 THR A N 1
ATOM 630 C CA . THR A 1 86 ? -23.697 3.297 5.010 1.00 85.31 86 THR A CA 1
ATOM 631 C C . THR A 1 86 ? -24.387 2.105 5.677 1.00 85.31 86 THR A C 1
ATOM 633 O O . THR A 1 86 ? -25.328 2.314 6.440 1.00 85.31 86 THR A O 1
ATOM 636 N N . ALA A 1 87 ? -23.883 0.877 5.501 1.00 90.19 87 ALA A N 1
ATOM 637 C CA . ALA A 1 87 ? -24.381 -0.307 6.208 1.00 90.19 87 ALA A CA 1
ATOM 638 C C . ALA A 1 87 ? -24.177 -0.229 7.735 1.00 90.19 87 ALA A C 1
ATOM 640 O O . ALA A 1 87 ? -25.007 -0.729 8.491 1.00 90.19 87 ALA A O 1
ATOM 641 N N . PHE A 1 88 ? -23.118 0.443 8.199 1.00 89.94 88 PHE A N 1
ATOM 642 C CA . PHE A 1 88 ? -22.879 0.728 9.620 1.00 89.94 88 PHE A CA 1
ATOM 643 C C . PHE A 1 88 ? -23.646 1.959 10.150 1.00 89.94 88 PHE A C 1
ATOM 645 O O . PHE A 1 88 ? -23.470 2.333 11.308 1.00 89.94 88 PHE A O 1
ATOM 652 N N . GLY A 1 89 ? -24.506 2.587 9.338 1.00 84.06 89 GLY A N 1
ATOM 653 C CA . GLY A 1 89 ? -25.382 3.685 9.765 1.00 84.06 89 GLY A CA 1
ATOM 654 C C . GLY A 1 89 ? -24.718 5.064 9.833 1.00 84.06 89 GLY A C 1
ATOM 655 O O . GLY A 1 89 ? -25.248 5.963 10.485 1.00 84.06 89 GLY A O 1
ATOM 656 N N . LEU A 1 90 ? -23.566 5.261 9.180 1.00 85.00 90 LEU A N 1
ATOM 657 C CA . LEU A 1 90 ? -22.907 6.570 9.122 1.00 85.00 90 LEU A CA 1
ATOM 658 C C . LEU A 1 90 ? -23.648 7.527 8.167 1.00 85.00 90 LEU A C 1
ATOM 660 O O . LEU A 1 90 ? -24.140 7.100 7.118 1.00 85.00 90 LEU A O 1
ATOM 664 N N . PRO A 1 91 ? -23.703 8.836 8.478 1.00 83.94 91 PRO A N 1
ATOM 665 C CA . PRO A 1 91 ? -24.354 9.817 7.619 1.00 83.94 91 PRO A CA 1
ATOM 666 C C . PRO A 1 91 ? -23.651 9.911 6.255 1.00 83.94 91 PRO A C 1
ATOM 668 O O . PRO A 1 91 ? -22.422 9.981 6.183 1.00 83.94 91 PRO A O 1
ATOM 671 N N . LEU A 1 92 ? -24.440 9.970 5.174 1.00 77.38 92 LEU A N 1
ATOM 672 C CA . LEU A 1 92 ? -23.976 10.031 3.777 1.00 77.38 92 LEU A CA 1
ATOM 673 C C . LEU A 1 92 ? -22.788 10.983 3.512 1.00 77.38 92 LEU A C 1
ATOM 675 O O . LEU A 1 92 ? -21.851 10.558 2.837 1.00 77.38 92 LEU A O 1
ATOM 679 N N . PRO A 1 93 ? -22.759 12.234 4.023 1.00 77.94 93 PRO A N 1
ATOM 680 C CA . PRO A 1 93 ? -21.630 13.135 3.772 1.00 77.94 93 PRO A CA 1
ATOM 681 C C . PRO A 1 93 ? -20.318 12.663 4.416 1.00 77.94 93 PRO A C 1
ATOM 683 O O . PRO A 1 93 ? -19.244 12.865 3.849 1.00 77.94 93 PRO A O 1
ATOM 686 N N . LEU A 1 94 ? -20.389 11.996 5.572 1.00 77.31 94 LEU A N 1
ATOM 687 C CA . LEU A 1 94 ? -19.220 11.435 6.248 1.00 77.31 94 LEU A CA 1
ATOM 688 C C . LEU A 1 94 ? -18.739 10.156 5.551 1.00 77.31 94 LEU A C 1
ATOM 690 O O . LEU A 1 94 ? -17.539 9.977 5.369 1.00 77.31 94 LEU A O 1
ATOM 694 N N . ALA A 1 95 ? -19.667 9.310 5.096 1.00 75.88 95 ALA A N 1
ATOM 695 C CA . ALA A 1 95 ? -19.354 8.117 4.311 1.00 75.88 95 ALA A CA 1
ATOM 696 C C . ALA A 1 95 ? -18.710 8.471 2.957 1.00 75.88 95 ALA A C 1
ATOM 698 O O . ALA A 1 95 ? -17.741 7.832 2.554 1.00 75.88 95 ALA A O 1
ATOM 699 N N . ALA A 1 96 ? -19.203 9.512 2.277 1.00 77.62 96 ALA A N 1
ATOM 700 C CA . ALA A 1 96 ? -18.634 10.006 1.021 1.00 77.62 96 ALA A CA 1
ATOM 701 C C . ALA A 1 96 ? -17.244 10.611 1.208 1.00 77.62 96 ALA A C 1
ATOM 703 O O . ALA A 1 96 ? -16.341 10.321 0.427 1.00 77.62 96 ALA A O 1
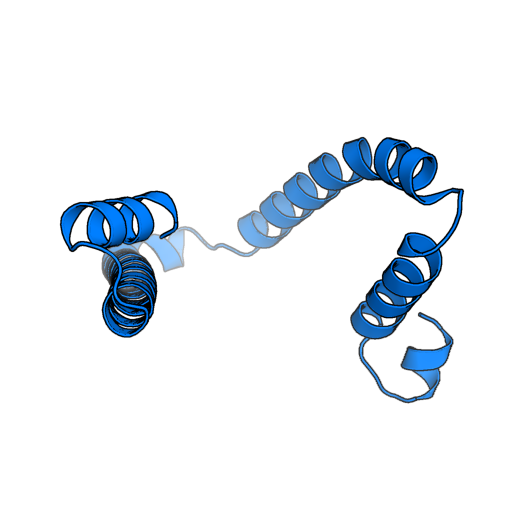ATOM 704 N N . SER A 1 97 ? -17.049 11.381 2.279 1.00 77.75 97 SER A N 1
ATOM 705 C CA . SER A 1 97 ? -15.731 11.922 2.614 1.00 77.75 97 SER A CA 1
ATOM 706 C C . SER A 1 97 ? -14.751 10.791 2.945 1.00 77.75 97 SER A C 1
ATOM 708 O O . SER A 1 97 ? -13.664 10.734 2.383 1.00 77.75 97 SER A O 1
ATOM 710 N N . ALA A 1 98 ? -15.145 9.822 3.776 1.00 76.31 98 ALA A N 1
ATOM 711 C CA . ALA A 1 98 ? -14.311 8.663 4.092 1.00 76.31 98 ALA A CA 1
ATOM 712 C C . ALA A 1 98 ? -13.968 7.835 2.842 1.00 76.31 98 ALA A C 1
ATOM 714 O O . ALA A 1 98 ? -12.811 7.468 2.653 1.00 76.31 98 ALA A O 1
ATOM 715 N N . GLY A 1 99 ? -14.946 7.593 1.965 1.00 74.12 99 GLY A N 1
ATOM 716 C CA . GLY A 1 99 ? -14.747 6.886 0.702 1.00 74.12 99 GLY A CA 1
ATOM 717 C C . GLY A 1 99 ? -13.768 7.587 -0.236 1.00 74.12 99 GLY A C 1
ATOM 718 O O . GLY A 1 99 ? -12.988 6.907 -0.887 1.00 74.12 99 GLY A O 1
ATOM 719 N N . LEU A 1 100 ? -13.756 8.923 -0.274 1.00 79.06 100 LEU A N 1
ATOM 720 C CA . LEU A 1 100 ? -12.846 9.691 -1.128 1.00 79.06 100 LEU A CA 1
ATOM 721 C C . LEU A 1 100 ? -11.439 9.847 -0.525 1.00 79.06 100 LEU A C 1
ATOM 723 O O . LEU A 1 100 ? -10.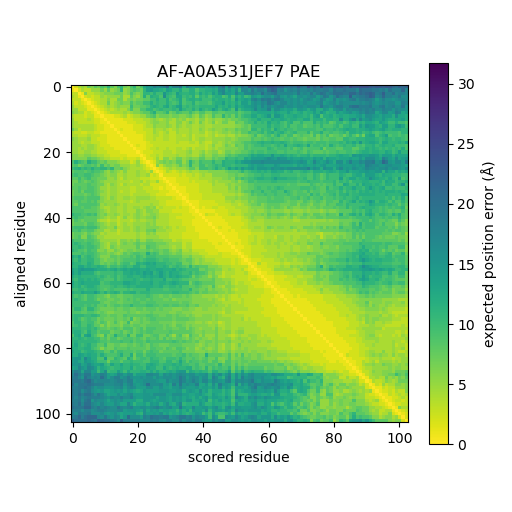457 9.839 -1.255 1.00 79.06 100 LEU A O 1
ATOM 727 N N . HIS A 1 101 ? -11.336 9.998 0.799 1.00 79.19 101 HIS A N 1
ATOM 728 C CA . HIS A 1 101 ? -10.060 10.187 1.502 1.00 79.19 101 HIS A CA 1
ATOM 729 C C . HIS A 1 101 ? -9.266 8.888 1.683 1.00 79.19 101 HIS A C 1
ATOM 731 O O . HIS A 1 101 ? -8.046 8.931 1.833 1.00 79.19 101 HIS A O 1
ATOM 737 N N . LEU A 1 102 ? -9.953 7.745 1.737 1.00 71.00 102 LEU A N 1
ATOM 738 C CA . LEU A 1 102 ? -9.334 6.442 1.963 1.00 71.00 102 LEU A CA 1
ATOM 739 C C . LEU A 1 102 ? -9.179 5.613 0.687 1.00 71.00 102 LEU A C 1
ATOM 741 O O . LEU A 1 102 ? -8.489 4.595 0.760 1.00 71.00 102 LEU A O 1
ATOM 745 N N . ALA A 1 103 ? -9.808 5.994 -0.433 1.00 71.75 103 ALA A N 1
ATOM 746 C CA . ALA A 1 103 ? -9.623 5.357 -1.742 1.00 71.75 103 ALA A CA 1
ATOM 747 C C . ALA A 1 103 ? -8.229 5.641 -2.308 1.00 71.75 103 ALA A C 1
ATOM 749 O O . ALA A 1 103 ? -7.572 4.637 -2.676 1.00 71.75 103 ALA A O 1
#

Secondary structure (DSSP, 8-state):
-HHHHHTT--HHHHHHHHHHHHHTSTTHHHHHHHHHHHHHHHHHHHHHHHHHH--HHHHHHHHHHHHHHHHHHHHHHHHHHHHHHHHTT--HHHHHHHHHHH-

Sequence (103 aa):
AWGTALAGLPMALGAFLAGLMLAGTEYRHQIEADIRPVRGVLLGLFFISIGMLVDVGVVLPLLHWILLVAVALIAVKALLILGLCTAFGLPLPLAASAGLHLA

Solvent-accessible surface area (backbone atoms only — not comparable to full-atom values): 5646 Å² total; per-residue (Å²): 56,72,72,28,48,77,69,76,40,60,49,65,59,24,48,51,50,52,49,56,62,47,59,76,40,96,57,30,67,60,54,49,62,66,44,55,65,51,52,56,52,5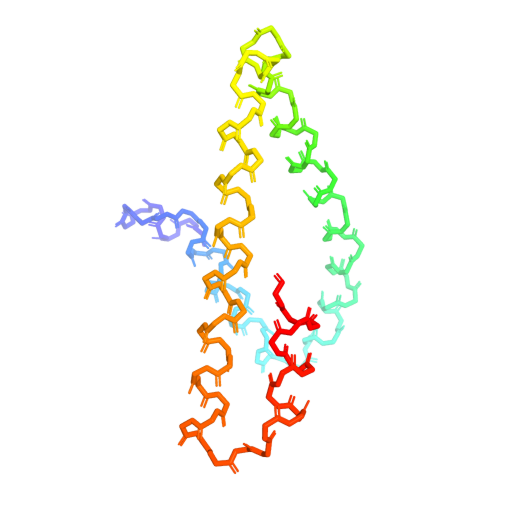3,51,50,51,49,51,51,53,56,54,70,72,58,55,66,82,63,43,65,83,42,42,67,57,54,50,48,52,51,52,49,51,37,50,50,47,20,49,52,44,30,52,51,33,48,74,73,69,45,58,66,75,59,20,51,48,50,13,66,76,70,77

Foldseek 3Di:
DVVCVVVVHDPVVVVVVVLVVCCPDPCNVVVCVVCVVVVVVVVVVVCVVVVVVDDPVVCVVCVVVVVVVVVVVLVVQLVVQLVVCVVVPHDNVVSNVCSNVVD

Nearest PDB structures (foldseek):
  8bxg-assembly1_A  TM=7.555E-01  e=5.867E-03  Escherichia coli
  3gt0-assembly1_A  TM=7.913E-01  e=9.833E+00  Bacillus cereus ATCC 14579
  5mm0-assembly1_A  TM=5.969E-01  e=8.128E+00  Pyrococcus furiosus DSM 3638

Mean predicted aligned error: 8.05 Å